Protein AF-A0A956E4Z0-F1 (afdb_monomer_lite)

Sequence (164 aa):
MKGAIDIEWVRLTTLLALLCLLFFVSARMRLELGKKIGLAALRGSIQLIAVGYALSAVFSIHDPLLVLATLSLMLGVAARTAASRISRRFPGVTWLAALGLIAGTSVSLGFSTAIVVDVRPWYSPQYLIPIGGMLLGNSMNGVSLAAERFMDELDVRRAEVETL

Radius of gyration: 22.33 Å; chains: 1; bounding box: 49×48×66 Å

Secondary structure (DSSP, 8-state):
--------HHHHHHHHHHHHHHHHHHHHTT--HHHHHHHHHHHHHHHHHHHHHHHHHHHT---HHHHHHHHHHHHHHHHHHHHHH-SS--TTHHHHHHHHHHHHHHHHHHHIIIIIS--SSTT-HHHHHHHHHHHHHHHHHHHHHHHHHHHHHHHHTHHHHTT-

Structure (mmCIF, N/CA/C/O backbone):
data_AF-A0A956E4Z0-F1
#
_entry.id   AF-A0A956E4Z0-F1
#
loop_
_atom_site.group_PDB
_atom_site.id
_atom_site.type_symbol
_atom_site.label_atom_id
_atom_site.label_alt_id
_atom_site.label_comp_id
_atom_site.label_asym_id
_atom_site.label_entity_id
_atom_site.label_seq_id
_atom_site.pdbx_PDB_ins_code
_atom_site.Cartn_x
_atom_site.Cartn_y
_atom_site.Cartn_z
_atom_site.occupancy
_atom_site.B_iso_or_equiv
_atom_site.auth_seq_id
_atom_site.auth_comp_id
_atom_site.auth_asym_id
_atom_site.auth_atom_id
_atom_site.pdbx_PDB_model_num
ATOM 1 N N . MET A 1 1 ? 8.679 -2.887 -38.956 1.00 43.09 1 MET A N 1
ATOM 2 C CA . MET A 1 1 ? 8.316 -1.674 -38.186 1.00 43.09 1 MET A CA 1
ATOM 3 C C . MET A 1 1 ? 6.874 -1.245 -38.496 1.00 43.09 1 MET A C 1
ATOM 5 O O . MET A 1 1 ? 6.650 -0.145 -38.976 1.00 43.09 1 MET A O 1
ATOM 9 N N . LYS A 1 2 ? 5.886 -2.119 -38.254 1.00 42.72 2 LYS A N 1
ATOM 10 C CA . LYS A 1 2 ? 4.449 -1.803 -38.333 1.00 42.72 2 LYS A CA 1
ATOM 11 C C . LYS A 1 2 ? 3.842 -2.242 -37.007 1.00 42.72 2 LYS A C 1
ATOM 13 O O . LYS A 1 2 ? 3.858 -3.429 -36.709 1.00 42.72 2 LYS A O 1
ATOM 18 N N . GLY A 1 3 ? 3.448 -1.280 -36.187 1.00 48.16 3 GLY A N 1
ATOM 19 C CA . GLY A 1 3 ? 3.019 -1.521 -34.808 1.00 48.16 3 GLY A CA 1
ATOM 20 C C . GLY A 1 3 ? 2.868 -0.244 -33.985 1.00 48.16 3 GLY A C 1
ATOM 21 O O . GLY A 1 3 ? 2.895 -0.308 -32.762 1.00 48.16 3 GLY A O 1
ATOM 22 N N . ALA A 1 4 ? 2.733 0.916 -34.636 1.00 51.69 4 ALA A N 1
ATOM 23 C CA . ALA A 1 4 ? 2.121 2.048 -33.969 1.00 51.69 4 ALA A CA 1
ATOM 24 C C . ALA A 1 4 ? 0.621 1.754 -33.976 1.00 51.69 4 ALA A C 1
ATOM 26 O O . ALA A 1 4 ? 0.028 1.601 -35.040 1.00 51.69 4 ALA A O 1
ATOM 27 N N . ILE A 1 5 ? 0.034 1.587 -32.795 1.00 61.22 5 ILE A N 1
ATOM 28 C CA . ILE A 1 5 ? -1.408 1.725 -32.632 1.00 61.22 5 ILE A CA 1
ATOM 29 C C . ILE A 1 5 ? -1.695 3.144 -33.116 1.00 61.22 5 ILE A C 1
ATOM 31 O O . ILE A 1 5 ? -1.319 4.096 -32.430 1.00 61.22 5 ILE A O 1
ATOM 35 N N . ASP A 1 6 ? -2.252 3.285 -34.320 1.00 60.50 6 ASP A N 1
ATOM 36 C CA . ASP A 1 6 ? -2.747 4.567 -34.799 1.00 60.50 6 ASP A CA 1
ATOM 37 C C . ASP A 1 6 ? -3.749 5.028 -33.748 1.00 60.50 6 ASP A C 1
ATOM 39 O O . ASP A 1 6 ? -4.822 4.443 -33.584 1.00 60.50 6 ASP A O 1
ATOM 43 N N . ILE A 1 7 ? -3.355 6.013 -32.941 1.00 62.25 7 ILE A N 1
ATOM 44 C CA . ILE A 1 7 ? -4.285 6.660 -32.035 1.00 62.25 7 ILE A CA 1
ATOM 45 C C . ILE A 1 7 ? -5.251 7.365 -32.972 1.00 62.25 7 ILE A C 1
ATOM 47 O O . ILE A 1 7 ? -4.940 8.427 -33.506 1.00 62.25 7 ILE A O 1
ATOM 51 N N . GLU A 1 8 ? -6.370 6.696 -33.245 1.00 76.31 8 GLU A N 1
ATOM 52 C CA . GLU A 1 8 ? -7.389 7.156 -34.169 1.00 76.31 8 GLU A CA 1
ATOM 53 C C . GLU A 1 8 ? -7.670 8.618 -33.830 1.00 76.31 8 GLU A C 1
ATOM 55 O O . GLU A 1 8 ? -7.914 8.951 -32.667 1.00 76.31 8 GLU A O 1
ATOM 60 N N . TRP A 1 9 ? -7.558 9.516 -34.808 1.00 79.19 9 TRP A N 1
ATOM 61 C CA . TRP A 1 9 ? -7.712 10.958 -34.588 1.00 79.19 9 TRP A CA 1
ATOM 62 C C . TRP A 1 9 ? -9.012 11.291 -33.839 1.00 79.19 9 TRP A C 1
ATOM 64 O O . TRP A 1 9 ? -9.079 12.249 -33.070 1.00 79.19 9 TRP A O 1
ATOM 74 N N . VAL A 1 10 ? -10.019 10.428 -33.981 1.00 81.94 10 VAL A N 1
ATOM 75 C CA . VAL A 1 10 ? -11.277 10.415 -33.228 1.00 81.94 10 VAL A CA 1
ATOM 76 C C . VAL A 1 10 ? -11.064 10.268 -31.714 1.00 81.94 10 VAL A C 1
ATOM 78 O O . VAL A 1 10 ? -11.684 10.984 -30.933 1.00 81.94 10 VAL A O 1
ATOM 81 N N . ARG A 1 11 ? -10.167 9.389 -31.261 1.00 85.19 11 ARG A N 1
ATOM 82 C CA . ARG A 1 11 ? -9.858 9.170 -29.840 1.00 85.19 11 ARG A CA 1
ATOM 83 C C . ARG A 1 11 ? -9.103 10.351 -29.229 1.00 85.19 11 ARG A C 1
ATOM 85 O O . ARG A 1 11 ? -9.385 10.745 -28.102 1.00 85.19 11 ARG A O 1
ATOM 92 N N . LEU A 1 12 ? -8.184 10.958 -29.982 1.00 85.38 12 LEU A N 1
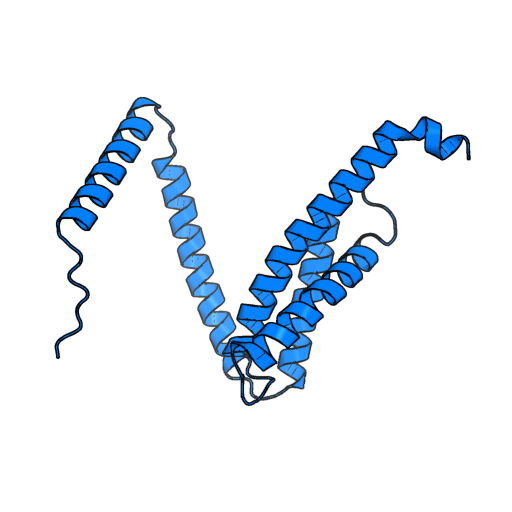ATOM 93 C CA . LEU A 1 12 ? -7.488 12.177 -29.547 1.00 85.38 12 LEU A CA 1
ATOM 94 C C . LEU A 1 12 ? -8.441 13.367 -29.457 1.00 85.38 12 LEU A C 1
ATOM 96 O O . LEU A 1 12 ? -8.433 14.087 -28.462 1.00 85.38 12 LEU A O 1
ATOM 100 N N . THR A 1 13 ? -9.288 13.557 -30.468 1.00 89.19 13 THR A N 1
ATOM 101 C CA . THR A 1 13 ? -10.257 14.661 -30.492 1.00 89.19 13 THR A CA 1
ATOM 102 C C . THR A 1 13 ? -11.338 14.495 -29.431 1.00 89.19 13 THR A C 1
ATOM 104 O O . THR A 1 13 ? -11.676 15.476 -28.775 1.00 89.19 13 THR A O 1
ATOM 107 N N . THR A 1 14 ? -11.825 13.277 -29.178 1.00 88.94 14 THR A N 1
ATOM 108 C CA . THR A 1 14 ? -12.766 13.018 -28.074 1.00 88.94 14 THR A CA 1
ATOM 109 C C . THR A 1 14 ? -12.131 13.258 -26.708 1.00 88.94 14 THR A C 1
ATOM 111 O O . THR A 1 14 ? -12.741 13.936 -25.886 1.00 88.94 14 THR A O 1
ATOM 114 N N . LEU A 1 15 ? -10.899 12.794 -26.466 1.00 90.06 15 LEU A N 1
ATOM 115 C CA . LEU A 1 15 ? -10.174 13.097 -25.224 1.00 90.06 15 LEU A CA 1
ATOM 116 C C . LEU A 1 15 ? -9.953 14.605 -25.046 1.00 90.06 15 LEU A C 1
ATOM 118 O O . LEU A 1 15 ? -10.178 15.131 -23.957 1.00 90.06 15 LEU A O 1
ATOM 122 N N . LEU A 1 16 ? -9.555 15.306 -26.112 1.00 89.50 16 LEU A N 1
ATOM 123 C CA . LEU A 1 16 ? -9.332 16.750 -26.088 1.00 89.50 16 LEU A CA 1
ATOM 124 C C . LEU A 1 16 ? -10.633 17.520 -25.835 1.00 89.50 16 LEU A C 1
ATOM 126 O O . LEU A 1 16 ? -10.654 18.430 -25.009 1.00 89.50 16 LEU A O 1
ATOM 130 N N . ALA A 1 17 ? -11.730 17.131 -26.486 1.00 92.25 17 ALA A N 1
ATOM 131 C CA . ALA A 1 17 ? -13.046 17.719 -26.265 1.00 92.25 17 ALA A CA 1
ATOM 132 C C . ALA A 1 17 ? -13.527 17.496 -24.823 1.00 92.25 17 ALA A C 1
ATOM 134 O O . ALA A 1 17 ? -14.019 18.433 -24.193 1.00 92.25 17 ALA A O 1
ATOM 135 N N . LEU A 1 18 ? -13.325 16.292 -24.270 1.00 91.00 18 LEU A N 1
ATOM 136 C CA . LEU A 1 18 ? -13.666 15.977 -22.881 1.00 91.00 18 LEU A CA 1
ATOM 137 C C . LEU A 1 18 ? -12.831 16.809 -21.892 1.00 91.00 18 LEU A C 1
ATOM 139 O O . LEU A 1 18 ? -13.369 17.331 -20.917 1.00 91.00 18 LEU A O 1
ATOM 143 N N . LEU A 1 19 ? -11.533 16.981 -22.165 1.00 87.75 19 LEU A N 1
ATOM 144 C CA . LEU A 1 19 ? -10.627 17.831 -21.385 1.00 87.75 19 LEU A CA 1
ATOM 145 C C . LEU A 1 19 ? -11.037 19.307 -21.438 1.00 87.75 19 LEU A C 1
ATOM 147 O O . LEU A 1 19 ? -11.098 19.962 -20.397 1.00 87.75 19 LEU A O 1
ATOM 151 N N . CYS A 1 20 ? -11.361 19.828 -22.623 1.00 87.62 20 CYS A N 1
ATOM 152 C CA . CYS A 1 20 ? -11.867 21.191 -22.784 1.00 87.62 20 CYS A CA 1
ATOM 153 C C . CYS A 1 20 ? -13.190 21.394 -22.041 1.00 87.62 20 CYS A C 1
ATOM 155 O O . CYS A 1 20 ? -13.349 22.404 -21.355 1.00 87.62 20 CYS A O 1
ATOM 157 N N . LEU A 1 21 ? -14.116 20.434 -22.123 1.00 88.62 21 LEU A N 1
ATOM 158 C CA . LEU A 1 21 ? -15.379 20.474 -21.388 1.00 88.62 21 LEU A CA 1
ATOM 159 C C . LEU A 1 21 ? -15.140 20.476 -19.873 1.00 88.62 21 LEU A C 1
ATOM 161 O O . LEU A 1 21 ? -15.713 21.302 -19.164 1.00 88.62 21 LEU A O 1
ATOM 165 N N . LEU A 1 22 ? -14.260 19.601 -19.378 1.00 84.06 22 LEU A N 1
ATOM 166 C CA . LEU A 1 22 ? -13.884 19.543 -17.966 1.00 84.06 22 LEU A CA 1
ATOM 167 C C . LEU A 1 22 ? -13.305 20.881 -17.489 1.00 84.06 22 LEU A C 1
ATOM 169 O O . LEU A 1 22 ? -13.703 21.392 -16.441 1.00 84.06 22 LEU A O 1
ATOM 173 N N . PHE A 1 23 ? -12.402 21.476 -18.271 1.00 80.81 23 PHE A N 1
ATOM 174 C CA . PHE A 1 23 ? -11.818 22.778 -17.961 1.00 80.81 23 PHE A CA 1
ATOM 175 C C . PHE A 1 23 ? -12.876 23.889 -17.962 1.00 80.81 23 PHE A C 1
ATOM 177 O O . PHE A 1 23 ? -12.907 24.712 -17.047 1.00 80.81 23 PHE A O 1
ATOM 184 N N . PHE A 1 24 ? -13.790 23.881 -18.936 1.00 85.25 24 PHE A N 1
ATOM 185 C CA . PHE A 1 24 ? -14.886 24.844 -19.029 1.00 85.25 24 PHE A CA 1
ATOM 186 C C . PHE A 1 24 ? -15.835 24.759 -17.826 1.00 85.25 24 PHE A C 1
ATOM 188 O O . PHE A 1 24 ? -16.134 25.783 -17.208 1.00 85.25 24 PHE A O 1
ATOM 195 N N . VAL A 1 25 ? -16.264 23.552 -17.441 1.00 84.44 25 VAL A N 1
ATOM 196 C CA . VAL A 1 25 ? -17.111 23.328 -16.256 1.00 84.44 25 VAL A CA 1
ATOM 197 C C . VAL A 1 25 ? -16.372 23.737 -14.980 1.00 84.44 25 VAL A C 1
ATOM 199 O O . VAL A 1 25 ? -16.930 24.458 -14.151 1.00 84.44 25 VAL A O 1
ATOM 202 N N . SER A 1 26 ? -15.095 23.366 -14.844 1.00 78.06 26 SER A N 1
ATOM 203 C CA . SER A 1 26 ? -14.268 23.745 -13.692 1.00 78.06 26 SER A CA 1
ATOM 204 C C . SER A 1 26 ? -14.094 25.263 -13.569 1.00 78.06 26 SER A C 1
ATOM 206 O O . SER A 1 26 ? -14.087 25.787 -12.451 1.00 78.06 26 SER A O 1
ATOM 208 N N . ALA A 1 27 ? -13.950 25.975 -14.691 1.00 76.56 27 ALA A N 1
ATOM 209 C CA . ALA A 1 27 ? -13.848 27.430 -14.721 1.00 76.56 27 ALA A CA 1
ATOM 210 C C . ALA A 1 27 ? -15.192 28.097 -14.384 1.00 76.56 27 ALA A C 1
ATOM 212 O O . ALA A 1 27 ? -15.232 29.044 -13.596 1.00 76.56 27 ALA A O 1
ATOM 213 N N . ARG A 1 28 ? -16.305 27.567 -14.916 1.00 81.38 28 ARG A N 1
ATOM 214 C CA . ARG A 1 28 ? -17.668 28.040 -14.622 1.00 81.38 28 ARG A CA 1
ATOM 215 C C . ARG A 1 28 ? -18.043 27.881 -13.150 1.00 81.38 28 ARG A C 1
ATOM 217 O O . ARG A 1 28 ? -18.651 28.789 -12.595 1.00 81.38 28 ARG A O 1
ATOM 224 N N . MET A 1 29 ? -17.644 26.780 -12.515 1.00 78.75 29 MET A N 1
ATOM 225 C CA . MET A 1 29 ? -17.893 26.529 -11.090 1.00 78.75 29 MET A CA 1
ATOM 226 C C . MET A 1 29 ? -16.910 27.247 -10.147 1.00 78.75 29 MET A C 1
ATOM 228 O O . MET A 1 29 ? -17.008 27.067 -8.938 1.00 78.75 29 MET A O 1
ATOM 232 N N . ARG A 1 30 ? -15.966 28.058 -10.668 1.00 69.25 30 ARG A N 1
ATOM 233 C CA . ARG A 1 30 ? -14.937 28.781 -9.885 1.00 69.25 30 ARG A CA 1
ATOM 234 C C . ARG A 1 30 ? -14.254 27.908 -8.835 1.00 69.25 30 ARG A C 1
ATOM 236 O O . ARG A 1 30 ? -13.964 28.350 -7.729 1.00 69.25 30 ARG A O 1
ATOM 243 N N . LEU A 1 31 ? -13.976 26.658 -9.179 1.00 65.81 31 LEU A N 1
ATOM 244 C CA . LEU A 1 31 ? -13.672 25.649 -8.171 1.00 65.81 31 LEU A CA 1
ATOM 245 C C . LEU A 1 31 ? -12.287 25.832 -7.500 1.00 65.81 31 LEU A C 1
ATOM 247 O O . LEU A 1 31 ? -11.900 25.006 -6.684 1.00 65.81 31 LEU A O 1
ATOM 251 N N . GLU A 1 32 ? -11.513 26.872 -7.864 1.00 69.50 32 GLU A N 1
ATOM 252 C CA . GLU A 1 32 ? -10.114 27.149 -7.454 1.00 69.50 32 GLU A CA 1
ATOM 253 C C . GLU A 1 32 ? -9.196 25.909 -7.461 1.00 69.50 32 GLU A C 1
ATOM 255 O O . GLU A 1 32 ? -8.116 25.871 -6.862 1.00 69.50 32 GLU A O 1
ATOM 260 N N . LEU A 1 33 ? -9.622 24.870 -8.180 1.00 69.94 33 LEU A N 1
ATOM 261 C CA . LEU A 1 33 ? -9.056 23.537 -8.102 1.00 69.94 33 LEU A CA 1
ATOM 262 C C . LEU A 1 33 ? -7.750 23.464 -8.881 1.00 69.94 33 LEU A C 1
ATOM 264 O O . LEU A 1 33 ? -6.898 22.665 -8.528 1.00 69.94 33 LEU A O 1
ATOM 268 N N . GLY A 1 34 ? -7.547 24.332 -9.879 1.00 73.56 34 GLY A N 1
ATOM 269 C CA . GLY A 1 34 ? -6.343 24.333 -10.713 1.00 73.56 34 GLY A CA 1
ATOM 270 C C . GLY A 1 34 ? -5.054 24.452 -9.899 1.00 73.56 34 GLY A C 1
ATOM 271 O O . GLY A 1 34 ? -4.128 23.672 -10.101 1.00 73.56 34 GLY A O 1
ATOM 272 N N . LYS A 1 35 ? -5.015 25.355 -8.906 1.00 79.38 35 LYS A N 1
ATOM 273 C CA . LYS A 1 35 ? -3.850 25.492 -8.018 1.00 79.38 35 LYS A CA 1
ATOM 274 C C . LYS A 1 35 ? -3.701 24.282 -7.095 1.00 79.38 35 LYS A C 1
ATOM 276 O O . LYS A 1 35 ? -2.597 23.774 -6.952 1.00 79.38 35 LYS A O 1
ATOM 281 N N . LYS A 1 36 ? -4.798 23.792 -6.502 1.00 82.12 36 LYS A N 1
ATOM 282 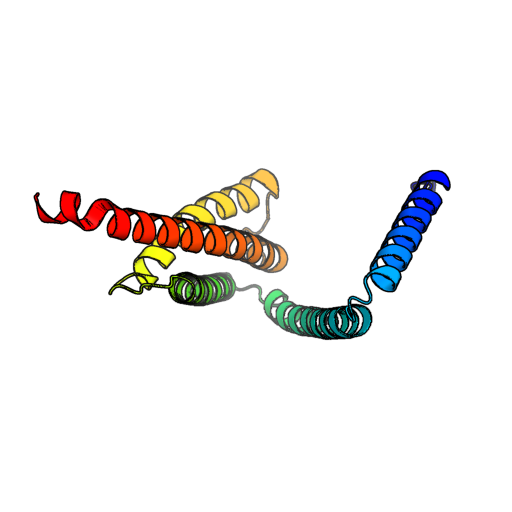C CA . LYS A 1 36 ? -4.778 22.652 -5.564 1.00 82.12 36 LYS A CA 1
ATOM 283 C C . LYS A 1 36 ? -4.387 21.342 -6.252 1.00 82.12 36 LYS A C 1
ATOM 285 O O . LYS A 1 36 ? -3.530 20.624 -5.746 1.00 82.12 36 LYS A O 1
ATOM 290 N N . ILE A 1 37 ? -4.964 21.063 -7.419 1.00 85.81 37 ILE A N 1
ATOM 291 C CA . ILE A 1 37 ? -4.635 19.910 -8.263 1.00 85.81 37 ILE A CA 1
ATOM 292 C C . ILE A 1 37 ? -3.211 20.042 -8.787 1.00 85.81 37 ILE A C 1
ATOM 294 O O . ILE A 1 37 ? -2.465 19.078 -8.693 1.00 85.81 37 ILE A O 1
ATOM 298 N N . GLY A 1 38 ? -2.806 21.217 -9.281 1.00 87.81 38 GLY A N 1
ATOM 299 C CA . GLY A 1 38 ? -1.442 21.442 -9.761 1.00 87.81 38 GLY A CA 1
ATOM 300 C C . GLY A 1 38 ? -0.396 21.174 -8.678 1.00 87.81 38 GLY A C 1
ATOM 301 O O . GLY A 1 38 ? 0.561 20.439 -8.912 1.00 87.81 38 GLY A O 1
ATOM 302 N N . LEU A 1 39 ? -0.619 21.682 -7.460 1.00 90.50 39 LEU A N 1
ATOM 303 C CA . LEU A 1 39 ? 0.273 21.426 -6.326 1.00 90.50 39 LEU A CA 1
ATOM 304 C C . LEU A 1 39 ? 0.259 19.951 -5.903 1.00 90.50 39 LEU A C 1
ATOM 306 O O . LEU A 1 39 ? 1.311 19.386 -5.612 1.00 90.50 39 LEU A O 1
ATOM 310 N N . ALA A 1 40 ? -0.916 19.314 -5.884 1.00 90.38 40 ALA A N 1
ATOM 311 C CA . ALA A 1 40 ? -1.047 17.896 -5.559 1.00 90.38 40 ALA A CA 1
ATOM 312 C C . ALA A 1 40 ? -0.353 17.002 -6.597 1.00 90.38 40 ALA A C 1
ATOM 314 O O . ALA A 1 40 ? 0.344 16.064 -6.215 1.00 90.38 40 ALA A O 1
ATOM 315 N N . ALA A 1 41 ? -0.493 17.320 -7.885 1.00 92.75 41 ALA A N 1
ATOM 316 C CA . ALA A 1 41 ? 0.147 16.619 -8.988 1.00 92.75 41 ALA A CA 1
ATOM 317 C C . ALA A 1 41 ? 1.667 16.785 -8.939 1.00 92.75 41 ALA A C 1
ATOM 319 O O . ALA A 1 41 ? 2.390 15.798 -9.060 1.00 92.75 41 ALA A O 1
ATOM 320 N N . LEU A 1 42 ? 2.161 18.001 -8.687 1.00 95.38 42 LEU A N 1
ATOM 321 C CA . LEU A 1 42 ? 3.591 18.255 -8.534 1.00 95.38 42 LEU A CA 1
ATOM 322 C C . LEU A 1 42 ? 4.163 17.495 -7.330 1.00 95.38 42 LEU A C 1
ATOM 324 O O . LEU A 1 42 ? 5.136 16.759 -7.475 1.00 95.38 42 LEU A O 1
ATOM 328 N N . ARG A 1 43 ? 3.522 17.605 -6.158 1.00 95.81 43 ARG A N 1
ATOM 329 C CA . ARG A 1 43 ? 3.920 16.879 -4.942 1.00 95.81 43 ARG A CA 1
ATOM 330 C C . ARG A 1 43 ? 3.909 15.366 -5.158 1.00 95.81 43 ARG A C 1
ATOM 332 O O . ARG A 1 43 ? 4.854 14.696 -4.756 1.00 95.81 43 ARG A O 1
ATOM 339 N N . GLY A 1 44 ? 2.868 14.836 -5.801 1.00 96.19 44 GLY A N 1
ATOM 340 C CA . GLY A 1 44 ? 2.748 13.415 -6.130 1.00 96.19 44 GLY A CA 1
ATOM 341 C C . GLY A 1 44 ? 3.813 12.948 -7.121 1.00 96.19 44 GLY A C 1
ATOM 342 O O . GLY A 1 44 ? 4.394 11.886 -6.932 1.00 96.19 44 GLY A O 1
ATOM 343 N N . SER A 1 45 ? 4.137 13.766 -8.125 1.00 96.44 45 SER A N 1
ATOM 344 C CA . SER A 1 45 ? 5.191 13.465 -9.104 1.00 96.44 45 SER A CA 1
ATOM 345 C C . SER A 1 45 ? 6.564 13.408 -8.439 1.00 96.44 45 SER A C 1
ATOM 347 O O . SER A 1 45 ? 7.288 12.430 -8.603 1.00 96.44 45 SER A O 1
ATOM 349 N N . ILE A 1 46 ? 6.893 14.412 -7.618 1.00 97.56 46 ILE A N 1
ATOM 350 C CA . ILE A 1 46 ? 8.138 14.438 -6.836 1.00 97.56 46 ILE A CA 1
ATOM 351 C C . ILE A 1 46 ? 8.204 13.224 -5.902 1.00 97.56 46 ILE A C 1
ATOM 353 O O . ILE A 1 46 ? 9.235 12.561 -5.821 1.00 97.56 46 ILE A O 1
ATOM 357 N N . GLN A 1 47 ? 7.095 12.895 -5.234 1.00 96.75 47 GLN A N 1
ATOM 358 C CA . GLN A 1 47 ? 7.010 11.729 -4.360 1.00 96.75 47 GLN A CA 1
ATOM 359 C C . GLN A 1 47 ? 7.258 10.420 -5.121 1.00 96.75 47 GLN A C 1
ATOM 361 O O . GLN A 1 47 ? 8.022 9.588 -4.641 1.00 96.75 47 GLN A O 1
ATOM 366 N N . LEU A 1 48 ? 6.637 10.223 -6.287 1.00 94.12 48 LEU A N 1
ATOM 367 C CA . LEU A 1 48 ? 6.817 9.010 -7.088 1.00 94.12 48 LEU A CA 1
ATOM 368 C C . LEU A 1 48 ? 8.260 8.860 -7.575 1.00 94.12 48 LEU A C 1
ATOM 370 O O . LEU A 1 48 ? 8.796 7.757 -7.517 1.00 94.12 48 LEU A O 1
ATOM 374 N N . ILE A 1 49 ? 8.907 9.957 -7.980 1.00 95.94 49 ILE A N 1
ATOM 375 C CA . ILE A 1 49 ? 10.330 9.953 -8.353 1.00 95.94 49 ILE A CA 1
ATOM 376 C C . ILE A 1 49 ? 11.194 9.555 -7.150 1.00 95.94 49 ILE A C 1
ATOM 378 O O . ILE A 1 49 ? 12.037 8.666 -7.263 1.00 95.94 49 ILE A O 1
ATOM 382 N N . ALA A 1 50 ? 10.957 10.166 -5.986 1.00 95.31 50 ALA A N 1
ATOM 383 C CA . ALA A 1 50 ? 11.711 9.869 -4.770 1.00 95.31 50 ALA A CA 1
ATOM 384 C C . ALA A 1 50 ? 11.541 8.405 -4.321 1.00 95.31 50 ALA A C 1
ATOM 386 O O . ALA A 1 50 ? 12.525 7.730 -4.019 1.00 95.31 50 ALA A O 1
ATOM 387 N N . VAL A 1 51 ? 10.306 7.889 -4.325 1.00 91.94 51 VAL A N 1
ATOM 388 C CA . VAL A 1 51 ? 10.014 6.483 -4.004 1.00 91.94 51 VAL A CA 1
ATOM 389 C C . VAL A 1 51 ? 10.633 5.545 -5.038 1.00 91.94 51 VAL A C 1
ATOM 391 O O . VAL A 1 51 ? 11.198 4.526 -4.657 1.00 91.94 51 VAL A O 1
ATOM 394 N N . GLY A 1 52 ? 10.586 5.891 -6.327 1.00 92.06 52 GLY A N 1
ATOM 395 C CA . GLY A 1 52 ? 11.234 5.119 -7.387 1.00 92.06 52 GLY A CA 1
ATOM 396 C C . GLY A 1 52 ? 12.745 4.999 -7.179 1.00 92.06 52 GLY A C 1
ATOM 397 O O . GLY A 1 52 ? 13.297 3.906 -7.292 1.00 92.06 52 GLY A O 1
ATOM 398 N N . TYR A 1 53 ? 13.406 6.091 -6.786 1.00 92.94 53 TYR A N 1
ATOM 399 C CA . TYR A 1 53 ? 14.831 6.071 -6.456 1.00 92.94 53 TYR A CA 1
ATOM 400 C C . TYR A 1 53 ? 15.126 5.184 -5.239 1.00 92.94 53 TYR A C 1
ATOM 402 O O . TYR A 1 53 ? 16.022 4.343 -5.295 1.00 92.94 53 TYR A O 1
ATOM 410 N N . ALA A 1 54 ? 14.328 5.300 -4.172 1.00 89.19 54 ALA A N 1
ATOM 411 C CA . ALA A 1 54 ? 14.454 4.440 -2.996 1.00 89.19 54 ALA A CA 1
ATOM 412 C C . ALA A 1 54 ? 14.254 2.951 -3.339 1.00 89.19 54 ALA A C 1
ATOM 414 O O . ALA A 1 54 ? 15.026 2.104 -2.892 1.00 89.19 54 ALA A O 1
ATOM 415 N N . LEU A 1 55 ? 13.263 2.628 -4.175 1.00 87.88 55 LEU A N 1
ATOM 416 C CA . LEU A 1 55 ? 13.008 1.262 -4.635 1.00 87.88 55 LEU A CA 1
ATOM 417 C C . LEU A 1 55 ? 14.149 0.712 -5.493 1.00 87.88 55 LEU A C 1
ATOM 419 O O . 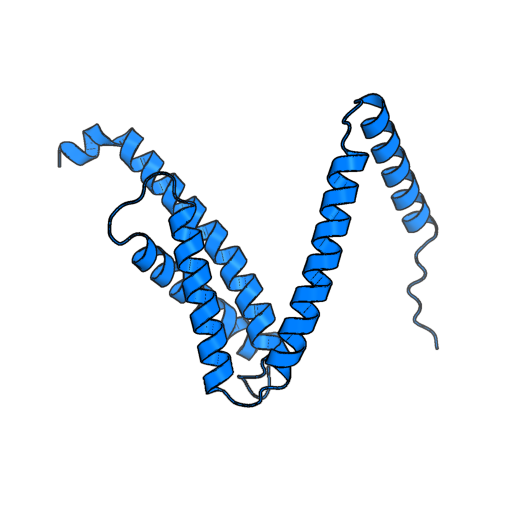LEU A 1 55 ? 14.439 -0.474 -5.386 1.00 87.88 55 LEU A O 1
ATOM 423 N N . SER A 1 56 ? 14.837 1.544 -6.283 1.00 88.00 56 SER A N 1
ATOM 424 C CA . SER A 1 56 ? 15.991 1.088 -7.074 1.00 88.00 56 SER A CA 1
ATOM 425 C C . SER A 1 56 ? 17.097 0.487 -6.198 1.00 88.00 56 SER A C 1
ATOM 427 O O . SER A 1 56 ? 17.655 -0.557 -6.536 1.00 88.00 56 SER A O 1
ATOM 429 N N . ALA A 1 57 ? 17.343 1.079 -5.023 1.00 86.12 57 ALA A N 1
ATOM 430 C CA . ALA A 1 57 ? 18.293 0.548 -4.053 1.00 86.12 57 ALA A CA 1
ATOM 431 C C . ALA A 1 57 ? 17.821 -0.806 -3.505 1.00 86.12 57 ALA A C 1
ATOM 433 O O . ALA A 1 57 ? 18.601 -1.752 -3.438 1.00 86.12 57 ALA A O 1
ATOM 434 N N . VAL A 1 58 ? 16.529 -0.931 -3.187 1.00 84.12 58 VAL A N 1
ATOM 435 C CA . VAL A 1 58 ? 15.944 -2.184 -2.688 1.00 84.12 58 VAL A CA 1
ATOM 436 C C . VAL A 1 58 ? 15.955 -3.284 -3.757 1.00 84.12 58 VAL A C 1
ATOM 438 O O . VAL A 1 58 ? 16.181 -4.445 -3.438 1.00 84.12 58 VAL A O 1
ATOM 441 N N . PHE A 1 59 ? 15.763 -2.945 -5.032 1.00 85.75 59 PHE A N 1
ATOM 442 C CA . PHE A 1 59 ? 15.761 -3.916 -6.132 1.00 85.75 59 PHE A CA 1
ATOM 443 C C . PHE A 1 59 ? 17.148 -4.465 -6.470 1.00 85.75 59 PHE A C 1
ATOM 445 O O . PHE A 1 59 ? 17.240 -5.546 -7.041 1.00 85.75 59 PHE A O 1
ATOM 452 N N . SER A 1 60 ? 18.221 -3.768 -6.088 1.00 83.31 60 SER A N 1
ATOM 453 C CA . SER A 1 60 ? 19.590 -4.281 -6.234 1.00 83.31 60 SER A CA 1
ATOM 454 C C . SER A 1 60 ? 19.916 -5.438 -5.273 1.00 83.31 60 SER A C 1
ATOM 456 O O . SER A 1 60 ? 20.926 -6.126 -5.435 1.00 83.31 60 SER A O 1
ATOM 458 N N . ILE A 1 61 ? 19.051 -5.677 -4.282 1.00 78.38 61 ILE A N 1
ATOM 459 C CA . ILE A 1 61 ? 19.219 -6.709 -3.263 1.00 78.38 61 ILE A CA 1
ATOM 460 C C . ILE A 1 61 ? 18.782 -8.066 -3.820 1.00 78.38 61 ILE A C 1
ATOM 462 O O . ILE A 1 61 ? 17.649 -8.233 -4.261 1.00 78.38 61 ILE A O 1
ATOM 466 N N . HIS A 1 62 ? 19.666 -9.059 -3.738 1.00 80.38 62 HIS A N 1
ATOM 467 C CA . HIS A 1 62 ? 19.393 -10.424 -4.201 1.00 80.38 62 HIS A CA 1
ATOM 468 C C . HIS A 1 62 ? 19.124 -11.412 -3.051 1.00 80.38 62 HIS A C 1
ATOM 470 O O . HIS A 1 62 ? 18.891 -12.593 -3.303 1.00 80.38 62 HIS A O 1
ATOM 476 N N . ASP A 1 63 ? 19.119 -10.940 -1.800 1.00 85.88 63 ASP A N 1
ATOM 477 C CA . ASP A 1 63 ? 18.918 -11.772 -0.613 1.00 85.88 63 ASP A CA 1
ATOM 478 C C . ASP A 1 63 ? 17.428 -11.949 -0.263 1.00 85.88 63 ASP A C 1
ATOM 480 O O . ASP A 1 63 ? 16.755 -10.967 0.080 1.00 85.88 63 ASP A O 1
ATOM 484 N N . PRO A 1 64 ? 16.903 -13.192 -0.235 1.00 87.31 64 PRO A N 1
ATOM 485 C CA . PRO A 1 64 ? 15.501 -13.460 0.100 1.00 87.31 64 PRO A CA 1
ATOM 486 C C . PRO A 1 64 ? 15.094 -12.930 1.479 1.00 87.31 64 PRO A C 1
ATOM 488 O O . PRO A 1 64 ? 13.967 -12.472 1.669 1.00 87.31 64 PRO A O 1
ATOM 491 N N . LEU A 1 65 ? 16.017 -12.966 2.447 1.00 90.00 65 LEU A N 1
ATOM 492 C CA . LEU A 1 65 ? 15.755 -12.527 3.816 1.00 90.00 65 LEU A CA 1
ATOM 493 C C . LEU A 1 65 ? 15.466 -11.021 3.886 1.00 90.00 65 LEU A C 1
ATOM 495 O O . LEU A 1 65 ? 14.564 -10.604 4.608 1.00 90.00 65 LEU A O 1
ATOM 499 N N . LEU A 1 66 ? 16.179 -10.208 3.100 1.00 88.50 66 LEU A N 1
ATOM 500 C CA . LEU A 1 66 ? 15.969 -8.760 3.038 1.00 88.50 66 LEU A CA 1
ATOM 501 C C . LEU A 1 66 ? 14.659 -8.402 2.321 1.00 88.50 66 LEU A C 1
ATOM 503 O O . LEU A 1 66 ? 13.970 -7.463 2.729 1.00 88.50 66 LEU A O 1
ATOM 507 N N . VAL A 1 67 ? 14.262 -9.176 1.306 1.00 90.06 67 VAL A N 1
ATOM 508 C CA . VAL A 1 67 ? 12.950 -9.021 0.652 1.00 90.06 67 VAL A CA 1
ATOM 509 C C . VAL A 1 67 ? 11.818 -9.332 1.631 1.00 90.06 67 VAL A C 1
ATOM 511 O O . VAL A 1 67 ? 10.887 -8.536 1.770 1.00 90.06 67 VAL A O 1
ATOM 514 N N . LEU A 1 68 ? 11.920 -10.437 2.375 1.00 90.69 68 LEU A N 1
ATOM 515 C CA . LEU A 1 68 ? 10.949 -10.787 3.415 1.00 90.69 68 LEU A CA 1
ATOM 516 C C . LEU A 1 68 ? 10.927 -9.766 4.558 1.00 90.69 68 LEU A C 1
ATOM 518 O O . LEU A 1 68 ? 9.847 -9.418 5.037 1.00 90.69 68 LEU A O 1
ATOM 522 N N . ALA A 1 69 ? 12.082 -9.236 4.967 1.00 92.31 69 ALA A N 1
ATOM 523 C CA . ALA A 1 69 ? 12.162 -8.169 5.962 1.00 92.31 69 ALA A CA 1
ATOM 524 C C . ALA A 1 69 ? 11.463 -6.890 5.474 1.00 92.31 69 ALA A C 1
ATOM 526 O O . ALA A 1 69 ? 10.708 -6.272 6.226 1.00 92.31 69 ALA A O 1
ATOM 527 N N . THR A 1 70 ? 11.638 -6.535 4.198 1.00 91.12 70 THR A N 1
ATOM 528 C CA . THR A 1 70 ? 10.966 -5.386 3.571 1.00 91.12 70 THR A CA 1
ATOM 529 C C . THR A 1 70 ? 9.453 -5.588 3.530 1.00 91.12 70 THR A C 1
ATOM 531 O O . THR A 1 70 ? 8.706 -4.705 3.947 1.00 91.12 70 THR A O 1
ATOM 534 N N . LEU A 1 71 ? 8.982 -6.767 3.112 1.00 92.31 71 LEU A N 1
ATOM 535 C CA . LEU A 1 71 ? 7.553 -7.102 3.123 1.00 92.31 71 LEU A CA 1
ATOM 536 C C . LEU A 1 71 ? 6.969 -7.095 4.540 1.00 92.31 71 LEU A C 1
ATOM 538 O O . LEU A 1 71 ? 5.860 -6.606 4.745 1.00 92.31 71 LEU A O 1
ATOM 542 N N . SER A 1 72 ? 7.727 -7.577 5.524 1.00 93.69 72 SER A N 1
ATOM 543 C CA . SER A 1 72 ? 7.319 -7.570 6.932 1.00 93.69 72 SER A CA 1
ATOM 544 C C . SER A 1 72 ? 7.216 -6.145 7.476 1.00 93.69 72 SER A C 1
ATOM 546 O O . SER A 1 72 ? 6.250 -5.813 8.164 1.00 93.69 72 SER A O 1
ATOM 548 N N . LEU A 1 73 ? 8.164 -5.273 7.120 1.00 94.69 73 LEU A N 1
ATOM 549 C CA . LEU A 1 73 ? 8.113 -3.850 7.451 1.00 94.69 73 LEU A CA 1
ATOM 550 C C . LEU A 1 73 ? 6.885 -3.184 6.815 1.00 94.69 73 LEU A C 1
ATOM 552 O O . LEU A 1 73 ? 6.147 -2.477 7.502 1.00 94.69 73 LEU A O 1
ATOM 556 N N . MET A 1 74 ? 6.633 -3.439 5.528 1.00 94.62 74 MET A N 1
ATOM 557 C CA . MET A 1 74 ? 5.459 -2.921 4.819 1.00 94.62 74 MET A CA 1
ATOM 558 C C . MET A 1 74 ? 4.157 -3.387 5.469 1.00 94.62 74 MET A C 1
ATOM 560 O O . MET A 1 74 ? 3.264 -2.571 5.686 1.00 94.62 74 MET A O 1
ATOM 564 N N . LEU A 1 75 ? 4.058 -4.667 5.829 1.00 95.44 75 LEU A N 1
ATOM 565 C CA . LEU A 1 75 ? 2.913 -5.231 6.537 1.00 95.44 75 LEU A CA 1
ATOM 566 C C . LEU A 1 75 ? 2.716 -4.573 7.908 1.00 95.44 75 LEU A C 1
ATOM 568 O O . LEU A 1 75 ? 1.593 -4.215 8.251 1.00 95.44 75 LEU A O 1
ATOM 572 N N . GLY A 1 76 ? 3.788 -4.374 8.680 1.00 95.06 76 GLY A N 1
ATOM 573 C CA . GLY A 1 76 ? 3.719 -3.722 9.989 1.00 95.06 76 GLY A CA 1
ATOM 574 C C . GLY A 1 76 ? 3.234 -2.274 9.894 1.00 95.06 76 GLY A C 1
ATOM 575 O O . GLY A 1 76 ? 2.344 -1.860 10.643 1.00 95.06 76 GLY A O 1
ATOM 576 N N . VAL A 1 77 ? 3.764 -1.513 8.930 1.00 94.88 77 VAL A N 1
ATOM 577 C CA . VAL A 1 77 ? 3.299 -0.149 8.643 1.00 94.88 77 VAL A CA 1
ATOM 578 C C . VAL A 1 77 ? 1.839 -0.170 8.188 1.00 94.88 77 VAL A C 1
ATOM 580 O O . VAL A 1 77 ? 1.034 0.576 8.740 1.00 94.88 77 VAL A O 1
ATOM 583 N N . ALA A 1 78 ? 1.470 -1.056 7.260 1.00 94.06 78 ALA A N 1
ATOM 584 C CA . ALA A 1 78 ? 0.104 -1.183 6.762 1.00 94.06 78 ALA A CA 1
ATOM 585 C C . ALA A 1 78 ? -0.887 -1.544 7.876 1.00 94.06 78 ALA A C 1
ATOM 587 O O . ALA A 1 78 ? -1.939 -0.922 7.965 1.00 94.06 78 ALA A O 1
ATOM 588 N N . ALA A 1 79 ? -0.547 -2.476 8.768 1.00 93.75 79 ALA A N 1
ATOM 589 C CA . ALA A 1 79 ? -1.385 -2.857 9.903 1.00 93.75 79 ALA A CA 1
ATOM 590 C C . ALA A 1 79 ? -1.573 -1.697 10.887 1.00 93.75 79 ALA A C 1
ATOM 592 O O . ALA A 1 79 ? -2.694 -1.417 11.317 1.00 93.75 79 ALA A O 1
ATOM 593 N N . ARG A 1 80 ? -0.494 -0.969 11.204 1.00 93.56 80 ARG A N 1
ATOM 594 C CA . ARG A 1 80 ? -0.567 0.228 12.051 1.00 93.56 80 ARG A CA 1
ATOM 595 C C . ARG A 1 80 ? -1.420 1.315 11.402 1.00 93.56 80 ARG A C 1
ATOM 597 O O . ARG A 1 80 ? -2.228 1.939 12.086 1.00 93.56 80 ARG A O 1
ATOM 604 N N . THR A 1 81 ? -1.268 1.538 10.099 1.00 93.06 81 THR A N 1
ATOM 605 C CA . THR A 1 81 ? -2.077 2.509 9.360 1.00 93.06 81 THR A CA 1
ATOM 606 C C . THR A 1 81 ? -3.540 2.074 9.287 1.00 93.06 81 THR A C 1
ATOM 608 O O . THR A 1 81 ? -4.410 2.899 9.562 1.00 93.06 81 THR A O 1
ATOM 611 N N . ALA A 1 82 ? -3.824 0.799 9.016 1.00 92.00 82 ALA A N 1
ATOM 612 C CA . ALA A 1 82 ? -5.174 0.238 8.999 1.00 92.00 82 ALA A CA 1
ATOM 613 C C . ALA A 1 82 ? -5.884 0.474 10.336 1.00 92.00 82 ALA A C 1
ATOM 615 O O . ALA A 1 82 ? -6.978 1.033 10.373 1.00 92.00 82 ALA A O 1
ATOM 616 N N . ALA A 1 83 ? -5.211 0.125 11.435 1.00 90.19 83 ALA A N 1
ATOM 617 C CA . ALA A 1 83 ? -5.694 0.343 12.791 1.00 90.19 83 ALA A CA 1
ATOM 618 C C . ALA A 1 83 ? -5.869 1.826 13.127 1.00 90.19 83 ALA A C 1
ATOM 620 O O . ALA A 1 83 ? -6.789 2.203 13.848 1.00 90.19 83 ALA A O 1
ATOM 621 N N . SER A 1 84 ? -4.992 2.686 12.602 1.00 89.25 84 SER A N 1
ATOM 622 C CA . SER A 1 84 ? -5.069 4.120 12.869 1.00 89.25 84 SER A CA 1
ATOM 623 C C . SER A 1 84 ? -6.278 4.801 12.233 1.00 89.25 84 SER A C 1
ATOM 625 O O . SER A 1 84 ? -6.689 5.837 12.753 1.00 89.25 84 SER A O 1
ATOM 627 N N . ARG A 1 85 ? -6.818 4.217 11.152 1.00 87.69 85 ARG A N 1
ATOM 628 C CA . ARG A 1 85 ? -7.984 4.713 10.409 1.00 87.69 85 ARG A CA 1
ATOM 629 C C . ARG A 1 85 ? -9.318 4.361 11.059 1.00 87.69 85 ARG A C 1
ATOM 631 O O . ARG A 1 85 ? -10.291 5.030 10.762 1.00 87.69 85 ARG A O 1
ATOM 638 N N . ILE A 1 86 ? -9.353 3.358 11.935 1.00 86.31 86 ILE A N 1
ATOM 639 C CA . ILE A 1 86 ? -10.572 2.970 12.651 1.00 86.31 86 ILE A CA 1
ATOM 640 C C . ILE A 1 86 ? -10.830 4.016 13.736 1.00 86.31 86 ILE A C 1
ATOM 642 O O . ILE A 1 86 ? -9.982 4.229 14.612 1.00 86.31 86 ILE A O 1
ATOM 646 N N . SER A 1 87 ? -11.983 4.679 13.670 1.00 79.12 87 SER A N 1
ATOM 647 C CA . SER A 1 87 ? -12.294 5.823 14.530 1.00 79.12 87 SER A CA 1
ATOM 648 C C . SER A 1 87 ? -12.469 5.447 16.012 1.00 79.12 87 SER A C 1
ATOM 650 O O . SER A 1 87 ? -12.029 6.204 16.881 1.00 79.12 87 SER A O 1
ATOM 652 N N . ARG A 1 88 ? -12.966 4.242 16.332 1.00 78.75 88 ARG A N 1
ATOM 653 C CA . ARG A 1 88 ? -12.963 3.683 17.701 1.00 78.75 88 ARG A CA 1
ATOM 654 C C . ARG A 1 88 ? -11.913 2.588 17.874 1.00 78.75 88 ARG A C 1
ATOM 656 O O . ARG A 1 88 ? -12.100 1.445 17.462 1.00 78.75 88 ARG A O 1
ATOM 663 N N . ARG A 1 89 ? -10.800 2.920 18.529 1.00 74.88 89 ARG A N 1
ATOM 664 C CA . ARG A 1 89 ? -9.733 1.949 18.811 1.00 74.88 89 ARG A CA 1
ATOM 665 C C . ARG A 1 89 ? -10.052 1.122 20.051 1.00 74.88 89 ARG A C 1
ATOM 667 O O . ARG A 1 89 ? -10.312 1.676 21.113 1.00 74.88 89 ARG A O 1
ATOM 674 N N . PHE A 1 90 ? -9.926 -0.192 19.920 1.00 79.31 90 PHE A N 1
ATOM 675 C CA . PHE A 1 90 ? -9.964 -1.143 21.026 1.00 79.31 90 PHE A CA 1
ATOM 676 C C . PHE A 1 90 ? -8.601 -1.846 21.172 1.00 79.31 90 PHE A C 1
ATOM 678 O O . PHE A 1 90 ? -7.832 -1.921 20.201 1.00 79.31 90 PHE A O 1
ATOM 685 N N . PRO A 1 91 ? -8.248 -2.333 22.376 1.00 79.81 91 PRO A N 1
ATOM 686 C CA . PRO A 1 91 ? -6.999 -3.058 22.583 1.00 79.81 91 PRO A CA 1
ATOM 687 C C . PRO A 1 91 ? -6.927 -4.278 21.653 1.00 79.81 91 PRO A C 1
ATOM 689 O O . PRO A 1 91 ? -7.853 -5.076 21.584 1.00 79.81 91 PRO A O 1
ATOM 692 N N . GLY A 1 92 ? -5.827 -4.404 20.907 1.00 84.81 92 GLY A N 1
ATOM 693 C CA . GLY A 1 92 ? -5.620 -5.501 19.952 1.00 84.81 92 GLY A CA 1
ATOM 694 C C . GLY A 1 92 ? -6.053 -5.221 18.507 1.00 84.81 92 GLY A C 1
ATOM 695 O O . GLY A 1 92 ? -5.763 -6.039 17.637 1.00 84.81 92 GLY A O 1
ATOM 696 N N . VAL A 1 93 ? -6.644 -4.059 18.198 1.00 87.25 93 VAL A N 1
ATOM 697 C CA . VAL A 1 93 ? -7.091 -3.722 16.829 1.00 87.25 93 VAL A CA 1
ATOM 698 C C . VAL A 1 93 ? -5.971 -3.805 15.779 1.00 87.25 93 VAL A C 1
ATOM 700 O O . VAL A 1 93 ? -6.188 -4.296 14.676 1.00 87.25 93 VAL A O 1
ATOM 703 N N . THR A 1 94 ? -4.742 -3.408 16.126 1.00 88.81 94 THR A N 1
ATOM 704 C CA . THR A 1 94 ? -3.575 -3.518 15.231 1.00 88.81 94 THR A CA 1
ATOM 705 C C . THR A 1 94 ? -3.200 -4.964 14.941 1.00 88.81 94 THR A C 1
ATOM 707 O O . THR A 1 94 ? -2.809 -5.279 13.821 1.00 88.81 94 THR A O 1
ATOM 710 N N . TRP A 1 95 ? -3.334 -5.846 15.933 1.00 90.62 95 TRP A N 1
ATOM 711 C CA . TRP A 1 95 ? -3.064 -7.269 15.758 1.00 90.62 95 TRP A CA 1
ATOM 712 C C . TRP A 1 95 ? -4.129 -7.922 14.881 1.00 90.62 95 TRP A C 1
ATOM 714 O O . TRP A 1 95 ? -3.798 -8.631 13.936 1.00 90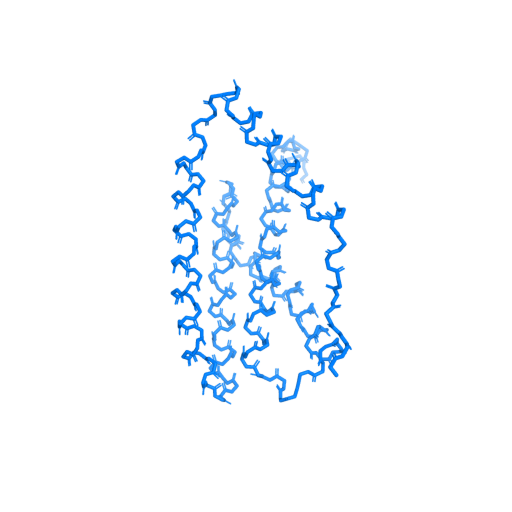.62 95 TRP A O 1
ATOM 724 N N . LEU A 1 96 ? -5.403 -7.606 15.121 1.00 89.19 96 LEU A N 1
ATOM 725 C CA . LEU A 1 96 ? -6.499 -8.087 14.285 1.00 89.19 96 LEU A CA 1
ATOM 726 C C . LEU A 1 96 ? -6.365 -7.594 12.836 1.00 89.19 96 LEU A C 1
ATOM 728 O O . LEU A 1 96 ? -6.526 -8.374 11.898 1.00 89.19 96 LEU A O 1
ATOM 732 N N . ALA A 1 97 ? -5.993 -6.324 12.647 1.00 91.88 97 ALA A N 1
ATOM 733 C CA . ALA A 1 97 ? -5.727 -5.768 11.327 1.00 91.88 97 ALA A CA 1
ATOM 734 C C . ALA A 1 97 ? -4.539 -6.461 10.642 1.00 91.88 97 ALA A C 1
ATOM 736 O O . ALA A 1 97 ? -4.634 -6.803 9.466 1.00 91.88 97 ALA A O 1
ATOM 737 N N . ALA A 1 98 ? -3.446 -6.721 11.369 1.00 93.25 98 ALA A N 1
ATOM 738 C CA . ALA A 1 98 ? -2.314 -7.487 10.854 1.00 93.25 98 ALA A CA 1
ATOM 739 C C . ALA A 1 98 ? -2.731 -8.897 10.414 1.00 93.25 98 ALA A C 1
ATOM 741 O O . ALA A 1 98 ? -2.379 -9.303 9.312 1.00 93.25 98 ALA A O 1
ATOM 742 N N . LEU A 1 99 ? -3.521 -9.617 11.217 1.00 93.44 99 LEU A N 1
ATOM 743 C CA . LEU A 1 99 ? -4.015 -10.950 10.859 1.00 93.44 99 LEU A CA 1
ATOM 744 C C . LEU A 1 99 ? -4.874 -10.924 9.590 1.00 93.44 99 LEU A C 1
ATOM 746 O O . LEU A 1 99 ? -4.649 -11.732 8.690 1.00 93.44 99 LEU A O 1
ATOM 750 N N . GLY A 1 100 ? -5.806 -9.971 9.481 1.00 92.56 100 GLY A N 1
ATOM 751 C CA . GLY A 1 100 ? -6.631 -9.806 8.282 1.00 92.56 100 GLY A CA 1
ATOM 752 C C . GLY A 1 100 ? -5.796 -9.495 7.036 1.00 92.56 100 GLY A C 1
ATOM 753 O O . GLY A 1 100 ? -5.999 -10.094 5.978 1.00 92.56 100 GLY A O 1
ATOM 754 N N . LEU A 1 101 ? -4.803 -8.612 7.174 1.00 95.00 101 LEU A N 1
ATOM 755 C CA . LEU A 1 101 ? -3.871 -8.282 6.098 1.00 95.00 101 LEU A CA 1
ATOM 756 C C . LEU A 1 101 ? -3.017 -9.481 5.683 1.00 95.00 101 LEU A C 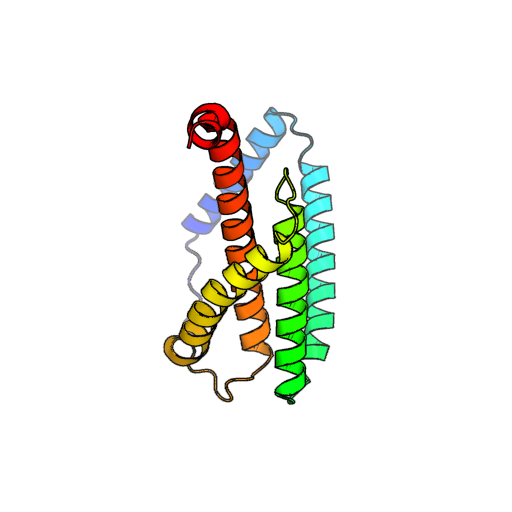1
ATOM 758 O O . LEU A 1 101 ? -2.887 -9.724 4.486 1.00 95.00 101 LEU A O 1
ATOM 762 N N . ILE A 1 102 ? -2.463 -10.236 6.637 1.00 94.88 102 ILE A N 1
ATOM 763 C CA . ILE A 1 102 ? -1.673 -11.443 6.364 1.00 94.88 102 ILE A CA 1
ATOM 764 C C . ILE A 1 102 ? -2.532 -12.463 5.627 1.00 94.88 102 ILE A C 1
ATOM 766 O O . ILE A 1 102 ? -2.106 -12.959 4.587 1.00 94.88 102 ILE A O 1
ATOM 770 N N . ALA A 1 103 ? -3.736 -12.749 6.123 1.00 93.06 103 ALA A N 1
ATOM 771 C CA . ALA A 1 103 ? -4.617 -13.748 5.531 1.00 93.06 103 ALA A CA 1
ATOM 772 C C . ALA A 1 103 ? -4.991 -13.391 4.082 1.00 93.06 103 ALA A C 1
ATOM 774 O O . ALA A 1 103 ? -4.786 -14.199 3.177 1.00 93.06 103 ALA A O 1
ATOM 775 N N . GLY A 1 104 ? -5.469 -12.165 3.835 1.00 90.88 104 GLY A N 1
ATOM 776 C CA . GLY A 1 104 ? -5.887 -11.745 2.493 1.00 90.88 104 GLY A CA 1
ATOM 777 C C . GLY A 1 104 ? -4.719 -11.556 1.520 1.00 90.88 104 GLY A C 1
ATOM 778 O O . GLY A 1 104 ? -4.771 -11.996 0.366 1.00 90.88 104 GLY A O 1
ATOM 779 N N . THR A 1 105 ? -3.637 -10.931 1.991 1.00 93.38 105 THR A N 1
ATOM 780 C CA . THR A 1 105 ? -2.489 -10.597 1.140 1.00 93.38 105 THR A CA 1
ATOM 781 C C . THR A 1 105 ? -1.652 -11.825 0.826 1.00 93.38 105 THR A C 1
ATOM 783 O O . THR A 1 105 ? -1.245 -11.965 -0.317 1.00 93.38 105 THR A O 1
ATOM 786 N N . SER A 1 106 ? -1.407 -12.735 1.775 1.00 91.69 106 SER A N 1
ATOM 787 C CA . SER A 1 106 ? -0.536 -13.898 1.526 1.00 91.69 106 SER A CA 1
ATOM 788 C C . SER A 1 106 ? -1.123 -14.826 0.466 1.00 91.69 106 SER A C 1
ATOM 790 O O . SER A 1 106 ? -0.402 -15.263 -0.429 1.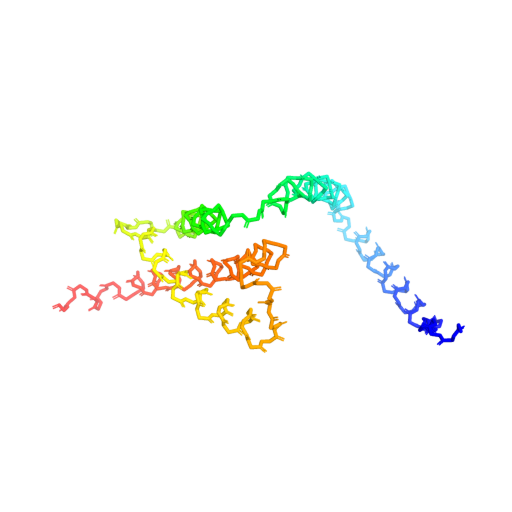00 91.69 106 SER A O 1
ATOM 792 N N . VAL A 1 107 ? -2.439 -15.065 0.515 1.00 92.75 107 VAL A N 1
ATOM 793 C CA . VAL A 1 107 ? -3.147 -15.872 -0.491 1.00 92.75 107 VAL A CA 1
ATOM 794 C C . VAL A 1 107 ? -3.083 -15.195 -1.859 1.00 92.75 107 VAL A C 1
ATOM 796 O O . VAL A 1 107 ? -2.661 -15.811 -2.836 1.00 92.75 107 VAL A O 1
ATOM 799 N N . SER A 1 108 ? -3.441 -13.910 -1.925 1.00 92.75 108 SER A N 1
ATOM 800 C CA . SER A 1 108 ? -3.475 -13.160 -3.187 1.00 92.75 108 SER A CA 1
ATOM 801 C C . SER A 1 108 ? -2.084 -12.989 -3.800 1.00 92.75 108 SER A C 1
ATOM 803 O O . SER A 1 108 ? -1.919 -13.114 -5.013 1.00 92.75 108 SER A O 1
ATOM 805 N N . LEU A 1 109 ? -1.076 -12.719 -2.967 1.00 92.69 109 LEU A N 1
ATOM 806 C CA . LEU A 1 109 ? 0.307 -12.528 -3.388 1.00 92.69 109 LEU A CA 1
ATOM 807 C C . LEU A 1 109 ? 0.893 -13.847 -3.878 1.00 92.69 109 LEU A C 1
ATOM 809 O O . LEU A 1 109 ? 1.429 -13.867 -4.978 1.00 92.69 109 LEU A O 1
ATOM 813 N N . GLY A 1 110 ? 0.725 -14.938 -3.122 1.00 90.31 110 GLY A N 1
ATOM 814 C CA . GLY A 1 110 ? 1.187 -16.266 -3.523 1.00 90.31 110 GLY A CA 1
ATOM 815 C C . GLY A 1 110 ? 0.544 -16.736 -4.827 1.00 90.31 110 GLY A C 1
ATOM 816 O O . GLY A 1 110 ? 1.246 -17.184 -5.728 1.00 90.31 110 GLY A O 1
ATOM 817 N N . PHE A 1 111 ? -0.773 -16.559 -4.978 1.00 91.56 111 PHE A N 1
ATOM 818 C CA . PHE A 1 111 ? -1.471 -16.868 -6.228 1.00 91.56 111 PHE A CA 1
ATOM 819 C C . PHE A 1 111 ? -0.934 -16.034 -7.403 1.00 91.56 111 PHE A C 1
ATOM 821 O O . PHE A 1 111 ? -0.604 -16.570 -8.461 1.00 91.56 111 PHE A O 1
ATOM 828 N N . SER A 1 112 ? -0.797 -14.720 -7.214 1.00 90.56 112 SER A N 1
ATOM 829 C CA . SER A 1 112 ? -0.372 -13.813 -8.284 1.00 90.56 112 SER A CA 1
ATOM 830 C C . SER A 1 112 ? 1.075 -14.062 -8.715 1.00 90.56 112 SER A C 1
ATOM 832 O O . SER A 1 112 ? 1.360 -14.093 -9.910 1.00 90.56 112 SER A O 1
ATOM 834 N N . THR A 1 113 ? 2.001 -14.257 -7.774 1.00 88.38 113 THR A N 1
ATOM 835 C CA . THR A 1 113 ? 3.424 -14.426 -8.103 1.00 88.38 113 THR A CA 1
ATOM 836 C C . THR A 1 113 ? 3.748 -15.825 -8.615 1.00 88.38 113 THR A C 1
ATOM 838 O O . THR A 1 113 ? 4.592 -15.944 -9.501 1.00 88.38 113 THR A O 1
ATOM 841 N N . ALA A 1 114 ? 3.079 -16.867 -8.108 1.00 87.31 114 ALA A N 1
ATOM 842 C CA . ALA A 1 114 ? 3.361 -18.247 -8.498 1.00 87.31 114 ALA A CA 1
ATOM 843 C C . ALA A 1 114 ? 2.605 -18.694 -9.757 1.00 87.31 114 ALA A C 1
ATOM 845 O O . ALA A 1 114 ? 3.171 -19.419 -10.566 1.00 87.31 114 ALA A O 1
ATOM 846 N N . ILE A 1 115 ? 1.339 -18.292 -9.929 1.00 88.75 115 ILE A N 1
ATOM 847 C CA . ILE A 1 115 ? 0.477 -18.818 -11.004 1.00 88.75 115 ILE A CA 1
ATOM 848 C C . ILE A 1 115 ? 0.320 -17.812 -12.143 1.00 88.75 115 ILE A C 1
ATOM 850 O O . ILE A 1 115 ? 0.420 -18.189 -13.306 1.00 88.75 115 ILE A O 1
ATOM 854 N N . VAL A 1 116 ? 0.060 -16.539 -11.830 1.00 89.69 116 VAL A N 1
ATOM 855 C CA . VAL A 1 116 ? -0.257 -15.535 -12.861 1.00 89.69 116 VAL A CA 1
ATOM 856 C C . VAL A 1 116 ? 1.003 -15.021 -13.550 1.00 89.69 116 VAL A C 1
ATOM 858 O O . VAL A 1 116 ? 1.036 -14.918 -14.773 1.00 89.69 116 VAL A O 1
ATOM 861 N N . VAL A 1 117 ? 2.030 -14.679 -12.769 1.00 88.00 117 VAL A N 1
ATOM 862 C CA . VAL A 1 117 ? 3.263 -14.067 -13.291 1.00 88.00 117 VAL A CA 1
ATOM 863 C C . VAL A 1 117 ? 4.395 -15.094 -13.489 1.00 88.00 117 VAL A C 1
ATOM 865 O O . VAL A 1 117 ? 5.303 -14.820 -14.265 1.00 88.00 117 VAL A O 1
ATOM 868 N N . ASP A 1 118 ? 4.346 -16.260 -12.825 1.00 84.69 118 ASP A N 1
ATOM 869 C CA . ASP A 1 118 ? 5.426 -17.277 -12.776 1.00 84.69 118 ASP A CA 1
ATOM 870 C C . ASP A 1 118 ? 6.810 -16.652 -12.510 1.00 84.69 118 ASP A C 1
ATOM 872 O O . ASP A 1 118 ? 7.764 -16.776 -13.281 1.00 84.69 118 ASP A O 1
ATOM 876 N N . VAL A 1 119 ? 6.920 -15.905 -11.407 1.00 82.00 119 VAL A N 1
ATOM 877 C CA . VAL A 1 119 ? 8.152 -15.182 -11.070 1.00 82.00 119 VAL A CA 1
ATOM 878 C C . VAL A 1 119 ? 9.253 -16.168 -10.667 1.00 82.00 119 VAL A C 1
ATOM 880 O O . VAL A 1 119 ? 9.175 -16.814 -9.620 1.00 82.00 119 VAL A O 1
ATOM 883 N N . ARG A 1 120 ? 10.336 -16.227 -11.453 1.00 80.38 120 ARG A N 1
ATOM 884 C CA . ARG A 1 120 ? 11.546 -17.007 -11.144 1.00 80.38 120 ARG A CA 1
ATOM 885 C C . ARG A 1 120 ? 12.772 -16.094 -11.042 1.00 80.38 120 ARG A C 1
ATOM 887 O O . ARG A 1 120 ? 13.086 -15.420 -12.020 1.00 80.38 120 ARG A O 1
ATOM 894 N N . PRO A 1 121 ? 13.505 -16.086 -9.914 1.00 83.31 121 PRO A N 1
ATOM 895 C CA . PRO A 1 121 ? 13.211 -16.742 -8.635 1.00 83.31 121 PRO A CA 1
ATOM 896 C C . PRO A 1 121 ? 12.037 -16.083 -7.889 1.00 83.31 121 PRO A C 1
ATOM 898 O O . PRO A 1 121 ? 11.822 -14.878 -8.006 1.00 83.31 121 PRO A O 1
ATOM 901 N N . TRP A 1 122 ? 11.321 -16.858 -7.066 1.00 82.94 122 TRP A N 1
ATOM 902 C CA . TRP A 1 122 ? 10.098 -16.417 -6.370 1.00 82.94 122 TRP A CA 1
ATOM 903 C C . TRP A 1 122 ? 10.282 -15.188 -5.469 1.00 82.94 122 TRP A C 1
ATOM 905 O O . TRP A 1 122 ? 9.303 -14.540 -5.131 1.00 82.94 122 TRP A O 1
ATOM 915 N N . TYR A 1 123 ? 11.515 -14.863 -5.069 1.00 82.88 123 TYR A N 1
ATOM 916 C CA . TYR A 1 123 ? 11.845 -13.736 -4.193 1.00 82.88 123 TYR A CA 1
ATOM 917 C C . TYR A 1 123 ? 12.298 -12.480 -4.954 1.00 82.88 123 TYR A C 1
ATOM 919 O O . TYR A 1 123 ? 12.866 -11.575 -4.350 1.00 82.88 123 TYR A O 1
ATOM 927 N N . SER A 1 124 ? 12.079 -12.402 -6.271 1.00 88.81 124 SER A N 1
ATOM 928 C CA . SER A 1 124 ? 12.505 -11.248 -7.067 1.00 88.81 124 SER A CA 1
ATOM 929 C C . SER A 1 124 ? 11.869 -9.937 -6.548 1.00 88.81 124 SER A C 1
ATOM 931 O O . SER A 1 124 ? 10.641 -9.774 -6.621 1.00 88.81 124 SER A O 1
ATOM 933 N N . PRO A 1 125 ? 12.670 -8.983 -6.024 1.00 88.12 125 PRO A N 1
ATOM 934 C CA . PRO A 1 125 ? 12.157 -7.808 -5.312 1.00 88.12 125 PRO A CA 1
ATOM 935 C C . PRO A 1 125 ? 11.365 -6.866 -6.222 1.00 88.12 125 PRO A C 1
ATOM 937 O O . PRO A 1 125 ? 10.379 -6.276 -5.784 1.00 88.12 125 PRO A O 1
ATOM 940 N N . GLN A 1 126 ? 11.741 -6.785 -7.502 1.00 89.31 126 GLN A N 1
ATOM 941 C CA . GLN A 1 126 ? 11.077 -5.959 -8.516 1.00 89.31 126 GLN A CA 1
ATOM 942 C C . GLN A 1 126 ? 9.624 -6.379 -8.796 1.00 89.31 126 GLN A C 1
ATOM 944 O O . GLN A 1 126 ? 8.850 -5.575 -9.306 1.00 89.31 126 GLN A O 1
ATOM 949 N N . TYR A 1 127 ? 9.242 -7.614 -8.447 1.00 90.44 127 TYR A N 1
ATOM 950 C CA . TYR A 1 127 ? 7.868 -8.105 -8.576 1.00 90.44 127 TYR A CA 1
ATOM 951 C C . TYR A 1 127 ? 7.167 -8.187 -7.220 1.00 90.44 127 TYR A C 1
ATOM 953 O O . TYR A 1 127 ? 6.062 -7.666 -7.067 1.00 90.44 127 TYR A O 1
ATOM 961 N N . LEU A 1 128 ? 7.807 -8.794 -6.214 1.00 91.12 128 LEU A N 1
ATOM 962 C CA . LEU A 1 128 ? 7.176 -9.027 -4.911 1.00 91.12 128 LEU A CA 1
ATOM 963 C C . LEU A 1 128 ? 6.829 -7.737 -4.178 1.00 91.12 128 LEU A C 1
ATOM 965 O O . LEU A 1 128 ? 5.757 -7.654 -3.584 1.00 91.12 128 LEU A O 1
ATOM 969 N N . ILE A 1 129 ? 7.709 -6.736 -4.213 1.00 91.12 129 ILE A N 1
ATOM 970 C CA . ILE A 1 129 ? 7.506 -5.498 -3.458 1.00 91.12 129 ILE A CA 1
ATOM 971 C C . ILE A 1 129 ? 6.388 -4.656 -4.086 1.00 91.12 129 ILE A C 1
ATOM 973 O O . ILE A 1 129 ? 5.485 -4.262 -3.346 1.00 91.12 129 ILE A O 1
ATOM 977 N N . PRO A 1 130 ? 6.349 -4.413 -5.415 1.00 91.81 130 PRO A N 1
ATOM 978 C CA . PRO A 1 130 ? 5.231 -3.688 -6.016 1.00 91.81 130 PRO A CA 1
ATOM 979 C C . PRO A 1 130 ? 3.898 -4.431 -5.903 1.00 91.81 130 PRO A C 1
ATOM 981 O O . PRO A 1 130 ? 2.908 -3.830 -5.486 1.00 91.81 130 PRO A O 1
ATOM 984 N N . ILE A 1 131 ? 3.857 -5.732 -6.220 1.00 93.25 131 ILE A N 1
ATOM 985 C CA . ILE A 1 131 ? 2.616 -6.520 -6.142 1.00 93.25 131 ILE A CA 1
ATOM 986 C C . ILE A 1 131 ? 2.148 -6.611 -4.687 1.00 93.25 131 ILE A C 1
ATOM 988 O O . ILE A 1 131 ? 0.990 -6.317 -4.392 1.00 93.25 131 ILE A O 1
ATOM 992 N N . GLY A 1 132 ? 3.055 -6.932 -3.764 1.00 93.50 132 GLY A N 1
ATOM 993 C CA . GLY A 1 132 ? 2.775 -6.970 -2.332 1.00 93.50 132 GLY A CA 1
ATOM 994 C C . GLY A 1 132 ? 2.299 -5.621 -1.802 1.00 93.50 132 GLY A C 1
ATOM 995 O O . GLY A 1 132 ? 1.302 -5.566 -1.091 1.00 93.50 132 GLY A O 1
ATOM 996 N N . GLY A 1 133 ? 2.935 -4.520 -2.203 1.00 93.38 133 GLY A N 1
ATOM 997 C CA . GLY A 1 133 ? 2.530 -3.167 -1.826 1.00 93.38 133 GLY A CA 1
ATOM 998 C C . GLY A 1 133 ? 1.130 -2.794 -2.310 1.00 93.38 133 GLY A C 1
ATOM 999 O O . GLY A 1 133 ? 0.341 -2.258 -1.531 1.00 93.38 133 GLY A O 1
ATOM 1000 N N . MET A 1 134 ? 0.787 -3.121 -3.559 1.00 94.25 134 MET A N 1
ATOM 1001 C CA . MET A 1 134 ? -0.562 -2.902 -4.093 1.00 94.25 134 MET A CA 1
ATOM 1002 C C . MET A 1 134 ? -1.610 -3.738 -3.347 1.00 94.25 134 MET A C 1
ATOM 1004 O O . MET A 1 134 ? -2.652 -3.211 -2.952 1.00 94.25 134 MET A O 1
ATOM 1008 N N . LEU A 1 135 ? -1.329 -5.022 -3.104 1.00 95.00 135 LEU A N 1
ATOM 1009 C CA . LEU A 1 135 ? -2.243 -5.923 -2.396 1.00 95.00 135 LEU A CA 1
ATOM 1010 C C . LEU A 1 135 ? -2.428 -5.528 -0.926 1.00 95.00 135 LEU A C 1
ATOM 1012 O O . LEU A 1 135 ? -3.565 -5.485 -0.455 1.00 95.00 135 LEU A O 1
ATOM 1016 N N . LEU A 1 136 ? -1.349 -5.172 -0.221 1.00 95.38 136 LEU A N 1
ATOM 1017 C CA . LEU A 1 136 ? -1.409 -4.641 1.145 1.00 95.38 136 LEU A CA 1
ATOM 1018 C C . LEU A 1 136 ? -2.217 -3.344 1.194 1.00 95.38 136 LEU A C 1
ATOM 1020 O O . LEU A 1 136 ? -3.059 -3.188 2.073 1.00 95.38 136 LEU A O 1
ATOM 1024 N N . GLY A 1 137 ? -1.997 -2.425 0.249 1.00 93.12 137 GLY A N 1
ATOM 1025 C CA . GLY A 1 137 ? -2.721 -1.155 0.179 1.00 93.12 137 GLY A CA 1
ATOM 1026 C C . GLY A 1 137 ? -4.226 -1.338 -0.029 1.00 93.12 137 GLY A C 1
ATOM 1027 O O . GLY A 1 137 ? -5.030 -0.723 0.676 1.00 93.12 137 GLY A O 1
ATOM 1028 N N . ASN A 1 138 ? -4.616 -2.225 -0.946 1.00 93.69 138 ASN A N 1
ATOM 1029 C CA . ASN A 1 138 ? -6.021 -2.556 -1.186 1.00 93.69 138 ASN A CA 1
ATOM 1030 C C . ASN A 1 138 ? -6.650 -3.268 0.019 1.00 93.69 138 ASN A C 1
ATOM 1032 O O . ASN A 1 138 ? -7.737 -2.894 0.464 1.00 93.69 138 ASN A O 1
ATOM 1036 N N . SER A 1 139 ? -5.937 -4.236 0.597 1.00 93.69 139 SER A N 1
ATOM 1037 C CA . SER A 1 139 ? -6.394 -4.974 1.778 1.00 93.69 139 SER A CA 1
ATOM 1038 C C . SER A 1 139 ? -6.526 -4.064 3.000 1.00 93.69 139 SER A C 1
ATOM 1040 O O . SER A 1 139 ? -7.478 -4.202 3.758 1.00 93.69 139 SER A O 1
ATOM 1042 N N . MET A 1 140 ? -5.635 -3.081 3.167 1.00 94.25 140 MET A N 1
ATOM 1043 C CA . MET A 1 140 ? -5.698 -2.082 4.240 1.00 94.25 140 MET A CA 1
ATOM 1044 C C . MET A 1 140 ? -6.996 -1.281 4.180 1.00 94.25 140 MET A C 1
ATOM 1046 O O . MET A 1 140 ? -7.651 -1.116 5.204 1.00 94.25 140 MET A O 1
ATOM 1050 N N . ASN A 1 141 ? -7.394 -0.816 2.993 1.00 92.88 141 ASN A N 1
ATOM 1051 C CA . ASN A 1 141 ? -8.671 -0.122 2.830 1.00 92.88 141 ASN A CA 1
ATOM 1052 C C . ASN A 1 141 ? -9.855 -1.040 3.177 1.00 92.88 141 ASN A C 1
ATOM 1054 O O . ASN A 1 141 ? -10.770 -0.607 3.873 1.00 92.88 141 ASN A O 1
ATOM 1058 N N . GLY A 1 142 ? -9.815 -2.302 2.734 1.00 92.62 142 GLY A N 1
ATOM 1059 C CA . GLY A 1 142 ? -10.854 -3.292 3.028 1.00 92.62 142 GLY A CA 1
ATOM 1060 C C . GLY A 1 142 ? -10.994 -3.588 4.523 1.00 92.62 142 GLY A C 1
ATOM 1061 O O . GLY A 1 142 ? -12.097 -3.522 5.056 1.00 92.62 142 GLY A O 1
ATOM 1062 N N . VAL A 1 143 ? -9.877 -3.846 5.210 1.00 92.81 143 VAL A N 1
ATOM 1063 C CA . VAL A 1 143 ? -9.841 -4.101 6.659 1.00 92.81 143 VAL A CA 1
ATOM 1064 C C . VAL A 1 143 ? -10.328 -2.885 7.441 1.00 92.81 143 VAL A C 1
ATOM 1066 O O . VAL A 1 143 ? -11.162 -3.045 8.328 1.00 92.81 143 VAL A O 1
ATOM 1069 N N . SER A 1 144 ? -9.858 -1.676 7.111 1.00 91.81 144 SER A N 1
ATOM 1070 C CA . SER A 1 144 ? -10.314 -0.457 7.788 1.00 91.81 144 SER A CA 1
ATOM 1071 C C . SER A 1 144 ? -11.818 -0.246 7.623 1.00 91.81 144 SER A C 1
ATOM 1073 O O . SER A 1 144 ? -12.497 -0.009 8.613 1.00 91.81 144 SER A O 1
ATOM 1075 N N . LEU A 1 145 ? -12.351 -0.392 6.405 1.00 92.56 145 LEU A N 1
ATOM 1076 C CA . LEU A 1 145 ? -13.779 -0.199 6.149 1.00 92.56 145 LEU A CA 1
ATOM 1077 C C . LEU A 1 145 ? -14.644 -1.271 6.825 1.00 92.56 145 LEU A C 1
ATOM 1079 O O . LEU A 1 145 ? -15.697 -0.954 7.371 1.00 92.56 145 LEU A O 1
ATOM 1083 N N . ALA A 1 146 ? -14.218 -2.536 6.784 1.00 91.69 146 ALA A N 1
ATOM 1084 C CA . ALA A 1 146 ? -14.931 -3.629 7.438 1.00 91.69 146 ALA A CA 1
ATOM 1085 C C . ALA A 1 146 ? -14.958 -3.446 8.960 1.00 91.69 146 ALA A C 1
ATOM 1087 O O . ALA A 1 146 ? -16.006 -3.620 9.576 1.00 91.69 146 ALA A O 1
ATOM 1088 N N . ALA A 1 147 ? -13.828 -3.055 9.552 1.00 90.56 147 ALA A N 1
ATOM 1089 C CA . ALA A 1 147 ? -13.740 -2.790 10.979 1.00 90.56 147 ALA A CA 1
ATOM 1090 C C . ALA A 1 147 ? -14.585 -1.579 11.395 1.00 90.56 147 ALA A C 1
ATOM 1092 O O . ALA A 1 147 ? -15.265 -1.646 12.411 1.00 90.56 147 ALA A O 1
ATOM 1093 N N . GLU A 1 148 ? -14.584 -0.500 10.610 1.00 89.81 148 GLU A N 1
ATOM 1094 C CA . GLU A 1 148 ? -15.399 0.685 10.896 1.00 89.81 148 GLU A CA 1
ATOM 1095 C C . GLU A 1 148 ? -16.894 0.355 10.845 1.00 89.81 148 GLU A C 1
ATOM 1097 O O . GLU A 1 148 ? -17.601 0.598 11.816 1.00 89.81 148 GLU A O 1
ATOM 1102 N N . ARG A 1 149 ? -17.347 -0.359 9.806 1.00 90.00 149 ARG A N 1
ATOM 1103 C CA . ARG A 1 149 ? -18.737 -0.840 9.728 1.00 90.00 149 ARG A CA 1
ATOM 1104 C C . ARG A 1 149 ? -19.120 -1.780 10.867 1.00 90.00 149 ARG A C 1
ATOM 1106 O O . ARG A 1 149 ? -20.243 -1.722 11.349 1.00 90.00 149 ARG A O 1
ATOM 1113 N N . PHE A 1 150 ? -18.213 -2.665 11.272 1.00 89.69 150 PHE A N 1
ATOM 1114 C CA . PHE A 1 150 ? -18.461 -3.574 12.387 1.00 89.69 150 PHE A CA 1
ATOM 1115 C C . PHE A 1 150 ? -18.639 -2.809 13.704 1.00 89.69 150 PHE A C 1
ATOM 1117 O O . PHE A 1 150 ? -19.560 -3.101 14.460 1.00 89.69 150 PHE A O 1
ATOM 1124 N N . MET A 1 151 ? -17.792 -1.807 13.957 1.00 86.94 151 MET A N 1
ATOM 1125 C CA . MET A 1 151 ? -17.911 -0.954 15.141 1.00 86.94 151 MET A CA 1
ATOM 1126 C C . MET A 1 151 ? -19.194 -0.119 15.118 1.00 86.94 151 MET A C 1
ATOM 1128 O O . MET A 1 151 ? -19.862 -0.023 16.145 1.00 86.94 151 MET A O 1
ATOM 1132 N N . ASP A 1 152 ? -19.562 0.428 13.959 1.00 88.88 152 ASP A N 1
ATOM 1133 C CA . ASP A 1 152 ? -20.810 1.177 13.795 1.00 88.88 152 ASP A CA 1
ATOM 1134 C C . ASP A 1 152 ? -22.037 0.295 14.094 1.00 88.88 152 ASP A C 1
ATOM 1136 O O . ASP A 1 152 ? -22.950 0.721 14.801 1.00 88.88 152 ASP A O 1
ATOM 1140 N N . GLU A 1 153 ? -22.052 -0.956 13.622 1.00 88.81 153 GLU A N 1
ATOM 1141 C CA . GLU A 1 153 ? -23.159 -1.891 13.872 1.00 88.81 153 GLU A CA 1
ATOM 1142 C C . GLU A 1 153 ? -23.258 -2.293 15.354 1.00 88.81 153 GLU A C 1
ATOM 1144 O O . GLU A 1 153 ? -24.361 -2.381 15.898 1.00 88.81 153 GLU A O 1
ATOM 1149 N N . LEU A 1 154 ? -22.121 -2.499 16.031 1.00 87.31 154 LEU A N 1
ATOM 1150 C CA . LEU A 1 154 ? -22.094 -2.776 17.472 1.00 87.31 154 LEU A CA 1
ATOM 1151 C C . LEU A 1 154 ? -22.635 -1.605 18.296 1.00 87.31 154 LEU A C 1
ATOM 1153 O O . LEU A 1 154 ? -23.346 -1.828 19.274 1.00 87.31 154 LEU A O 1
ATOM 1157 N N . ASP A 1 155 ? -22.325 -0.370 17.901 1.00 85.25 155 ASP A N 1
ATOM 1158 C CA . ASP A 1 155 ? -22.860 0.827 18.551 1.00 85.25 155 ASP A CA 1
ATOM 1159 C C . ASP A 1 155 ? -24.382 0.933 18.351 1.00 85.25 155 ASP A C 1
ATOM 1161 O O . ASP A 1 155 ? -25.113 1.211 19.304 1.00 85.25 155 ASP A O 1
ATOM 1165 N N . VAL A 1 156 ? -24.876 0.670 17.135 1.00 87.81 156 VAL A N 1
ATOM 1166 C CA . VAL A 1 156 ? -26.317 0.691 16.822 1.00 87.81 156 VAL A CA 1
ATOM 1167 C C . VAL A 1 156 ? -27.073 -0.388 17.601 1.00 87.81 156 VAL A C 1
ATOM 1169 O O . VAL A 1 156 ? -28.151 -0.123 18.134 1.00 87.81 156 VAL A O 1
ATOM 1172 N N . ARG A 1 157 ? -26.510 -1.597 17.709 1.00 85.38 157 ARG A N 1
ATOM 1173 C CA . ARG A 1 157 ? -27.132 -2.749 18.385 1.00 85.38 157 ARG A CA 1
ATOM 1174 C C . ARG A 1 157 ? -26.697 -2.932 19.833 1.00 85.38 157 ARG A C 1
ATOM 1176 O O . ARG A 1 157 ? -26.916 -3.994 20.413 1.00 85.38 157 ARG A O 1
ATOM 1183 N N . ARG A 1 158 ? -26.121 -1.904 20.455 1.00 81.31 158 ARG A N 1
ATOM 1184 C CA . ARG A 1 158 ? -25.542 -1.999 21.801 1.00 81.31 158 ARG A CA 1
ATOM 1185 C C . ARG A 1 158 ? -26.509 -2.575 22.840 1.00 81.31 158 ARG A C 1
ATOM 1187 O O . ARG A 1 158 ? -26.110 -3.411 23.640 1.00 81.31 158 ARG A O 1
ATOM 1194 N N . ALA A 1 159 ? -27.785 -2.188 22.786 1.00 79.06 159 ALA A N 1
ATOM 1195 C CA . ALA A 1 159 ? -28.810 -2.683 23.708 1.00 79.06 159 ALA A CA 1
ATOM 1196 C C . ALA A 1 159 ? -29.086 -4.196 23.575 1.00 79.06 159 ALA A C 1
ATOM 1198 O O . ALA A 1 159 ? -29.402 -4.845 24.568 1.00 79.06 159 ALA A O 1
ATOM 1199 N N . GLU A 1 160 ? -28.954 -4.753 22.368 1.00 82.94 160 GLU A N 1
ATOM 1200 C CA . GLU A 1 160 ? -29.143 -6.181 22.072 1.00 82.94 160 GLU A CA 1
ATOM 1201 C C . GLU A 1 160 ? -27.911 -7.001 22.495 1.00 82.94 160 GLU A C 1
ATOM 1203 O O . GLU A 1 160 ? -28.038 -8.110 22.999 1.00 82.94 160 GLU A O 1
ATOM 1208 N N . VAL A 1 161 ? -26.711 -6.425 22.357 1.00 78.88 161 VAL A N 1
ATOM 1209 C CA . VAL A 1 161 ? -25.452 -7.053 22.793 1.00 78.88 161 VAL A CA 1
ATOM 1210 C C . VAL A 1 161 ? -25.319 -7.068 24.320 1.00 78.88 161 VAL A C 1
ATOM 1212 O O . VAL A 1 161 ? -24.807 -8.035 24.867 1.00 78.88 161 VAL A O 1
ATOM 1215 N N . GLU A 1 162 ? -25.777 -6.023 25.016 1.00 79.88 162 GLU A N 1
ATOM 1216 C CA . GLU A 1 162 ? -25.680 -5.917 26.484 1.00 79.88 162 GLU A CA 1
ATOM 1217 C C . GLU A 1 162 ? -26.746 -6.731 27.245 1.00 79.88 162 GLU A C 1
ATOM 1219 O O . GLU A 1 162 ? -26.673 -6.829 28.469 1.00 79.88 162 GLU A O 1
ATOM 1224 N N . THR A 1 163 ? -27.738 -7.304 26.552 1.00 80.88 163 THR A N 1
ATOM 1225 C CA . THR A 1 163 ? -28.783 -8.154 27.159 1.00 80.88 163 THR A CA 1
ATOM 1226 C C . THR A 1 163 ? -28.502 -9.661 27.078 1.00 80.88 163 THR A C 1
ATOM 1228 O O . THR A 1 163 ? -29.252 -10.431 27.684 1.00 80.88 163 THR A O 1
ATOM 1231 N N . LEU A 1 164 ? -27.438 -10.079 26.380 1.00 55.72 164 LEU A N 1
ATOM 1232 C CA . LEU A 1 164 ? -26.934 -11.461 26.304 1.00 55.72 164 LEU A CA 1
ATOM 1233 C C . LEU A 1 164 ? -25.785 -11.695 27.294 1.00 55.72 164 LEU A C 1
ATOM 1235 O O . LEU A 1 164 ? -25.733 -12.814 27.852 1.00 55.72 164 LEU A O 1
#

pLDDT: mean 86.43, std 9.76, range [42.72, 97.56]

Foldseek 3Di:
DPDDPPCPVVNVVVVVVVVVVVVVVCVVVVVVCCVVVVVVVVVVVVVVVVVVVVLVVVQVDPDLVSLVVLLVVLLLVLLVVLQVLQPDHDPCSSVVSSVQLCVQLVVVLCCCQCPVVNDVVSSRNVRSVVSSNVSSVVSSVVSSVVNNVVVVVCVVCVVVVVVD